Protein AF-A0A3B1ACS7-F1 (afdb_monomer_lite)

Sequence (148 aa):
MPDIDVIAFKFGIGYGELWGHRGITHSLVFAFIWANILWLLILQAIDFKLTPFISRTSFTAITILFLSTASHGLLDAMTNGGLGVAFFSPFDTTRYFLPWQPIQVSPIGISAFFSSYGLRVILTELVWIGIPCAIFLAVLKIKKTLNH

Secondary structure (DSSP, 8-state):
-TTGGGGGGGGT--TTSTTSTTSGGGSHHHHHHHHHHHHHHHHHHTT-TTS-SSSHHHHHHHHHHHHHHHHHHHHHTTBSSSS-B-TTTTT----B--S---BPPPPSSHHHHTSHHHHHHHHHHIIIIIHHHHHHHHHHHHHHHHT-

Organism: NCBI:txid652676

pLDDT: mean 91.37, std 7.57, range [57.69, 98.31]

Foldseek 3Di:
DAPPLLVVVVVVDDLLDCSHHLHPQQALVNLLVVLLVVLVVVCVVVVVVPDDCPDPVVVVSSVVSSCVSNVVLLLQLLEPDDFAHQHHPPVGSHHHHDPHRQAHDDDSDDVVCPDPSVVSNVVSCCVPPVVVVVVVVVVVVVVVVVVD

Structure (mmCIF, N/CA/C/O backbone):
data_AF-A0A3B1ACS7-F1
#
_entry.id   AF-A0A3B1ACS7-F1
#
loop_
_atom_site.group_PDB
_atom_site.id
_atom_site.type_symbol
_atom_site.label_atom_id
_atom_site.label_alt_id
_atom_site.label_comp_id
_atom_site.label_asym_id
_atom_site.label_entity_id
_atom_site.label_seq_id
_atom_site.pdbx_PDB_ins_code
_atom_site.Cartn_x
_atom_site.Cartn_y
_atom_site.Cartn_z
_atom_site.occupancy
_atom_site.B_iso_or_equiv
_atom_site.auth_seq_id
_atom_site.auth_comp_id
_atom_site.auth_asym_id
_atom_site.auth_atom_id
_atom_site.pdbx_PDB_model_num
ATOM 1 N N . MET A 1 1 ? 1.094 8.485 -4.849 1.00 85.88 1 MET A N 1
ATOM 2 C CA . MET A 1 1 ? 1.390 7.568 -3.731 1.00 85.88 1 MET A CA 1
ATOM 3 C C . MET A 1 1 ? 0.151 7.429 -2.852 1.00 85.88 1 MET A C 1
ATOM 5 O O . MET A 1 1 ? -0.494 8.454 -2.649 1.00 85.88 1 MET A O 1
ATOM 9 N N . PRO A 1 2 ? -0.194 6.221 -2.376 1.00 83.69 2 PRO A N 1
ATOM 10 C CA . PRO A 1 2 ? -1.179 6.026 -1.307 1.00 83.69 2 PRO A CA 1
ATOM 11 C C . PRO A 1 2 ? -0.805 6.812 -0.038 1.00 83.69 2 PRO A C 1
ATOM 13 O O . PRO A 1 2 ? 0.326 7.287 0.077 1.00 83.69 2 PRO A O 1
ATOM 16 N N . ASP A 1 3 ? -1.758 7.006 0.870 1.00 89.69 3 ASP A N 1
ATOM 17 C CA . ASP A 1 3 ? -1.647 7.732 2.156 1.00 89.69 3 ASP A CA 1
ATOM 18 C C . ASP A 1 3 ? -1.247 9.218 2.117 1.00 89.69 3 ASP A C 1
ATOM 20 O O . ASP A 1 3 ? -1.377 9.930 3.114 1.00 89.69 3 ASP A O 1
ATOM 24 N N . ILE A 1 4 ? -0.812 9.754 0.970 1.00 86.56 4 ILE A N 1
ATOM 25 C CA . ILE A 1 4 ? -0.570 11.202 0.822 1.00 86.56 4 ILE A CA 1
ATOM 26 C C . ILE A 1 4 ? -1.862 12.021 1.006 1.00 86.56 4 ILE A C 1
ATOM 28 O O . ILE A 1 4 ? -1.821 13.209 1.324 1.00 86.56 4 ILE A O 1
ATOM 32 N N . ASP A 1 5 ? -3.011 11.367 0.843 1.00 84.06 5 ASP A N 1
ATOM 33 C CA . ASP A 1 5 ? -4.353 11.896 1.078 1.00 84.06 5 ASP A CA 1
ATOM 34 C C . ASP A 1 5 ? -4.642 12.226 2.547 1.00 84.06 5 ASP A C 1
ATOM 36 O O . ASP A 1 5 ? -5.545 13.011 2.815 1.00 84.06 5 ASP A O 1
ATOM 40 N N . VAL A 1 6 ? -3.844 11.753 3.509 1.00 85.94 6 VAL A N 1
ATOM 41 C CA . VAL A 1 6 ? -3.951 12.187 4.914 1.00 85.94 6 VAL A CA 1
ATOM 42 C C . VAL A 1 6 ? -3.735 13.703 5.043 1.00 85.94 6 VAL A C 1
ATOM 44 O O . VAL A 1 6 ? -4.259 14.345 5.955 1.00 85.94 6 VAL A O 1
ATOM 47 N N . ILE A 1 7 ? -3.020 14.322 4.098 1.00 86.44 7 ILE A N 1
ATOM 48 C CA . ILE A 1 7 ? -2.866 15.780 4.029 1.00 86.44 7 ILE A CA 1
ATOM 49 C C . ILE A 1 7 ? -4.208 16.469 3.720 1.00 86.44 7 ILE A C 1
ATOM 51 O O . ILE A 1 7 ? -4.428 17.585 4.190 1.00 86.44 7 ILE A O 1
ATOM 55 N N . ALA A 1 8 ? -5.124 15.814 3.000 1.00 86.56 8 ALA A N 1
ATOM 56 C CA . ALA A 1 8 ? -6.431 16.359 2.631 1.00 86.56 8 ALA A CA 1
ATOM 57 C C . ALA A 1 8 ? -7.271 16.749 3.861 1.00 86.56 8 ALA A C 1
ATOM 59 O O . ALA A 1 8 ? -7.998 17.742 3.815 1.00 86.56 8 ALA A O 1
ATOM 60 N N . PHE A 1 9 ? -7.077 16.071 5.001 1.00 86.31 9 PHE A N 1
ATOM 61 C CA . PHE A 1 9 ? -7.714 16.439 6.270 1.00 86.31 9 PHE A CA 1
ATOM 62 C C . PHE A 1 9 ? -7.369 17.862 6.726 1.00 86.31 9 PHE A C 1
ATOM 64 O O . PHE A 1 9 ? -8.213 18.544 7.302 1.00 86.31 9 PHE A O 1
ATOM 71 N N . LYS A 1 10 ? -6.159 18.358 6.429 1.00 88.25 10 LYS A N 1
ATOM 72 C CA . LYS A 1 10 ? -5.759 19.743 6.747 1.00 88.25 10 LYS A CA 1
ATOM 73 C C . LYS A 1 10 ? -6.503 20.782 5.909 1.00 88.25 10 LYS A C 1
ATOM 75 O O . LYS A 1 10 ? -6.552 21.945 6.293 1.00 88.25 10 LYS A O 1
ATOM 80 N N . PHE A 1 11 ? -7.071 20.360 4.785 1.00 88.56 11 PHE A N 1
ATOM 81 C CA . PHE A 1 11 ? -7.864 21.188 3.883 1.00 88.56 11 PHE A CA 1
ATOM 82 C C . PHE A 1 11 ? -9.376 21.002 4.088 1.00 88.56 11 PHE A C 1
ATOM 84 O O . PHE A 1 11 ? -10.162 21.509 3.295 1.00 88.56 11 PHE A O 1
ATOM 91 N N . GLY A 1 12 ? -9.790 20.295 5.147 1.00 89.62 12 GLY A N 1
ATOM 92 C CA . GLY A 1 12 ? -11.199 20.094 5.491 1.00 89.62 12 GLY A CA 1
ATOM 93 C C . GLY A 1 12 ? -11.907 18.981 4.714 1.00 89.62 12 GLY A C 1
ATOM 94 O O . GLY A 1 12 ? -13.112 18.828 4.879 1.00 89.62 12 GLY A O 1
ATOM 95 N N . ILE A 1 13 ? -11.188 18.196 3.906 1.00 90.19 13 ILE A N 1
ATOM 96 C CA . ILE A 1 13 ? -11.750 17.049 3.178 1.00 90.19 13 ILE A CA 1
ATOM 97 C C . ILE A 1 13 ? -11.962 15.897 4.165 1.00 90.19 13 ILE A C 1
ATOM 99 O O . ILE A 1 13 ? -11.016 15.441 4.813 1.00 90.19 13 ILE A O 1
ATOM 103 N N . GLY A 1 14 ? -13.201 15.422 4.288 1.00 89.75 14 GLY A N 1
ATOM 104 C CA . GLY A 1 14 ? -13.570 14.328 5.183 1.00 89.75 14 GLY A CA 1
ATOM 105 C C . GLY A 1 14 ? -13.074 12.952 4.721 1.00 89.75 14 GLY A C 1
ATOM 106 O O . GLY A 1 14 ? -12.821 12.712 3.545 1.00 89.75 14 GLY A O 1
ATOM 107 N N . TYR A 1 15 ? -12.985 11.995 5.653 1.00 87.88 15 TYR A N 1
ATOM 108 C CA . TYR A 1 15 ? -12.464 10.639 5.384 1.00 87.88 15 TYR A CA 1
ATOM 109 C C . TYR A 1 15 ? -13.315 9.906 4.324 1.00 87.88 15 TYR A C 1
ATOM 111 O O . TYR A 1 15 ? -12.794 9.261 3.418 1.00 87.88 15 TYR A O 1
ATOM 119 N N . GLY A 1 16 ? -14.640 10.057 4.373 1.00 90.12 16 GLY A N 1
ATOM 120 C CA . GLY A 1 16 ? -15.550 9.406 3.423 1.00 90.12 16 GLY A CA 1
ATOM 121 C C . GLY A 1 16 ? -15.588 10.022 2.021 1.00 90.12 16 GLY A C 1
ATOM 122 O O . GLY A 1 16 ? -16.258 9.479 1.145 1.00 90.12 16 GLY A O 1
ATOM 123 N N . GLU A 1 17 ? -14.906 11.142 1.786 1.00 91.75 17 GLU A N 1
ATOM 124 C CA . GLU A 1 17 ? -14.967 11.845 0.506 1.00 91.75 17 GLU A CA 1
ATOM 125 C C . GLU A 1 17 ? -14.107 11.174 -0.575 1.00 91.75 17 GLU A C 1
ATOM 127 O O . GLU A 1 17 ? -13.308 10.271 -0.315 1.00 91.75 17 GLU A O 1
ATOM 132 N N . LEU A 1 18 ? -14.259 11.619 -1.826 1.00 91.75 18 LEU A N 1
ATOM 133 C CA . LEU A 1 18 ? -13.500 11.093 -2.967 1.00 91.75 18 LEU A CA 1
ATOM 134 C C . LEU A 1 18 ? -11.980 11.228 -2.768 1.00 91.75 18 LEU A C 1
ATOM 136 O O . LEU A 1 18 ? -11.233 10.286 -3.032 1.00 91.75 18 LEU A O 1
ATOM 140 N N . TRP A 1 19 ? -11.548 12.396 -2.289 1.00 90.62 19 TRP A N 1
ATOM 141 C CA . TRP A 1 19 ? -10.153 12.716 -1.966 1.00 90.62 19 TRP A CA 1
ATOM 142 C C . TRP A 1 19 ? -9.796 12.429 -0.504 1.00 90.62 19 TRP A C 1
ATOM 144 O O 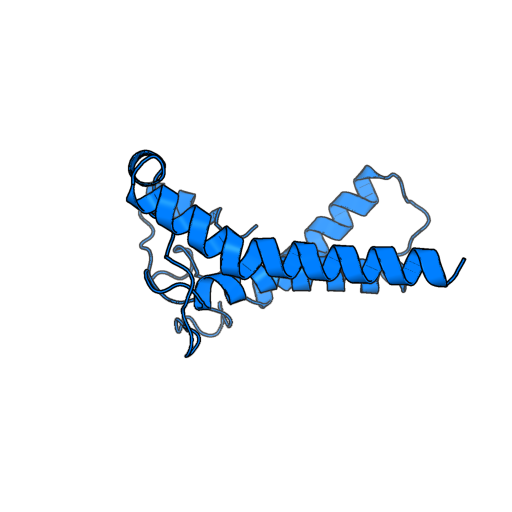. TRP A 1 19 ? -8.676 1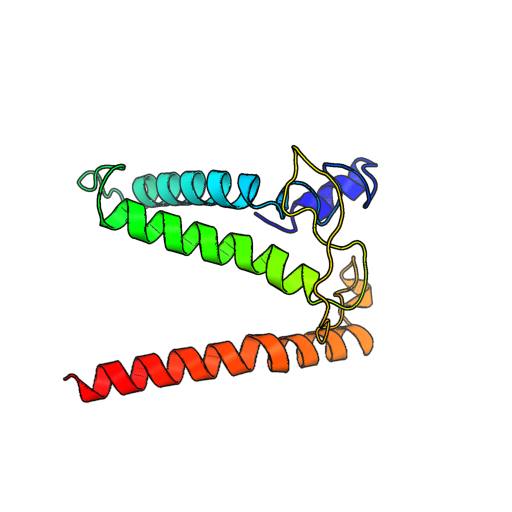2.707 -0.080 1.00 90.62 19 TRP A O 1
ATOM 154 N N . GLY A 1 20 ? -10.753 11.901 0.263 1.00 90.62 20 GLY A N 1
ATOM 155 C CA . GLY A 1 20 ? -10.524 11.444 1.622 1.00 90.62 20 GLY A CA 1
ATOM 156 C C . GLY A 1 20 ? -9.613 10.222 1.657 1.00 90.62 20 GLY A C 1
ATOM 157 O O . GLY A 1 20 ? -9.391 9.554 0.642 1.00 90.62 20 GLY A O 1
ATOM 158 N N . HIS A 1 21 ? -9.103 9.922 2.850 1.00 93.38 21 HIS A N 1
ATOM 159 C CA . HIS A 1 21 ? -8.228 8.774 3.057 1.00 93.38 21 HIS A CA 1
ATOM 160 C C . HIS A 1 21 ? -8.879 7.460 2.575 1.00 93.38 21 HIS A C 1
ATOM 162 O O . HIS A 1 21 ? -10.094 7.278 2.697 1.00 93.38 21 HIS A O 1
ATOM 168 N N . ARG A 1 22 ? -8.094 6.560 1.965 1.00 94.06 22 ARG A N 1
ATOM 169 C CA . ARG A 1 22 ? -8.576 5.311 1.322 1.00 94.06 22 ARG A CA 1
ATOM 170 C C . ARG A 1 22 ? -9.575 5.508 0.173 1.00 94.06 22 ARG A C 1
ATOM 172 O O . ARG A 1 22 ? -10.252 4.565 -0.247 1.00 94.06 22 ARG A O 1
ATOM 179 N N . GLY A 1 23 ? -9.667 6.734 -0.339 1.00 94.81 23 GLY A N 1
ATOM 180 C CA . GLY A 1 23 ? -10.431 7.102 -1.523 1.00 94.81 23 GLY A CA 1
ATOM 181 C C . GLY A 1 23 ? -9.631 6.888 -2.806 1.00 94.81 23 GLY A C 1
ATOM 182 O O . GLY A 1 23 ? -9.080 5.816 -3.058 1.00 94.81 23 GLY A O 1
ATOM 183 N N . ILE A 1 24 ? -9.558 7.925 -3.640 1.00 95.25 24 ILE A N 1
ATOM 184 C CA . ILE A 1 24 ? -8.996 7.839 -4.995 1.00 95.25 24 ILE A CA 1
ATOM 185 C C . ILE A 1 24 ? -7.530 7.388 -5.039 1.00 95.25 24 ILE A C 1
ATOM 187 O O . ILE A 1 24 ? -7.148 6.659 -5.944 1.00 95.25 24 ILE A O 1
ATOM 191 N N . THR A 1 25 ? -6.710 7.758 -4.058 1.00 95.50 25 THR A N 1
ATOM 192 C CA . THR A 1 25 ? -5.276 7.403 -3.975 1.00 95.50 25 THR A CA 1
ATOM 193 C C . THR A 1 25 ? -5.025 5.908 -3.743 1.00 95.50 25 THR A C 1
ATOM 195 O O . THR A 1 25 ? -3.903 5.438 -3.925 1.00 95.50 25 THR A O 1
ATOM 198 N N . HIS A 1 26 ? -6.059 5.164 -3.346 1.00 96.56 26 HIS A N 1
ATOM 199 C CA . HIS A 1 26 ? -6.016 3.725 -3.090 1.00 96.56 26 HIS A CA 1
ATOM 200 C C . HIS A 1 26 ? -6.741 2.918 -4.177 1.00 96.56 26 HIS A C 1
ATOM 202 O O . HIS A 1 26 ? -6.854 1.696 -4.075 1.00 96.56 26 HIS A O 1
ATOM 208 N N . SER A 1 27 ? -7.234 3.582 -5.228 1.00 97.62 27 SER A N 1
ATOM 209 C CA . SER A 1 27 ? -7.945 2.925 -6.318 1.00 97.62 27 SER A CA 1
ATOM 210 C C . SER A 1 27 ? -6.997 2.275 -7.329 1.00 97.62 27 SER A C 1
ATOM 212 O O . SER A 1 27 ? -5.834 2.664 -7.485 1.00 97.62 27 SER A O 1
ATOM 214 N N . LEU A 1 28 ? -7.510 1.300 -8.083 1.00 98.06 28 LEU A N 1
ATOM 215 C CA . LEU A 1 28 ? -6.753 0.640 -9.152 1.00 98.06 28 LEU A CA 1
ATOM 216 C C . LEU A 1 28 ? -6.399 1.615 -10.284 1.00 98.06 28 LEU A C 1
ATOM 218 O O . LEU A 1 28 ? -5.321 1.526 -10.871 1.00 98.06 28 LEU A O 1
ATOM 222 N N . VAL A 1 29 ? -7.283 2.578 -10.561 1.00 97.75 29 VAL A N 1
ATOM 223 C CA . VAL A 1 29 ? -7.049 3.630 -11.562 1.00 97.75 29 VAL A CA 1
ATOM 224 C C . VAL A 1 29 ? -5.850 4.481 -11.156 1.00 97.75 29 VAL A C 1
ATOM 226 O O . VAL A 1 29 ? -4.944 4.703 -11.960 1.00 97.75 29 VAL A O 1
ATOM 229 N N . PHE A 1 30 ? -5.805 4.917 -9.8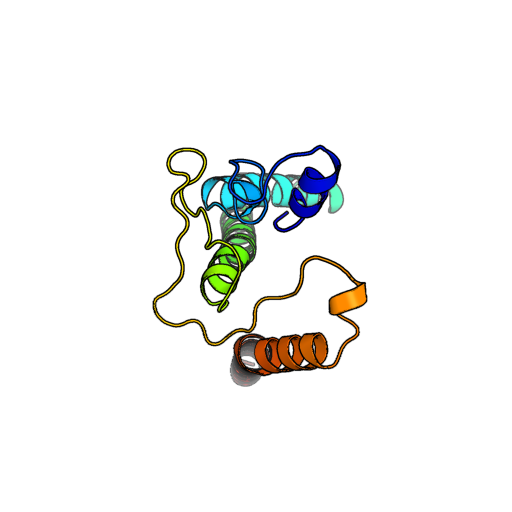95 1.00 97.44 30 PHE A N 1
ATOM 230 C CA . PHE A 1 30 ? -4.676 5.684 -9.387 1.00 97.44 30 PHE A CA 1
ATOM 231 C C . PHE A 1 30 ? -3.389 4.867 -9.381 1.00 97.44 30 PHE A C 1
ATOM 233 O O . PHE A 1 30 ? -2.363 5.374 -9.828 1.00 97.44 30 PHE A O 1
ATOM 240 N N . ALA A 1 31 ? -3.433 3.604 -8.946 1.00 97.88 31 ALA A N 1
ATOM 241 C CA . ALA A 1 31 ? -2.269 2.723 -8.972 1.00 97.88 31 ALA A CA 1
ATOM 242 C C . ALA A 1 31 ? -1.682 2.594 -10.388 1.00 97.88 31 ALA A C 1
ATOM 244 O O . ALA A 1 31 ? -0.464 2.656 -10.558 1.00 97.88 31 ALA A O 1
ATOM 245 N N . PHE A 1 32 ? -2.532 2.477 -11.414 1.00 98.06 32 PHE A N 1
ATOM 246 C CA . PHE A 1 32 ? -2.089 2.401 -12.805 1.00 98.06 32 PHE A CA 1
ATOM 247 C C . PHE A 1 32 ? -1.446 3.709 -13.278 1.00 98.06 32 PHE A C 1
ATOM 249 O O . PHE A 1 32 ? -0.334 3.694 -13.811 1.00 98.06 32 PHE A O 1
ATOM 256 N N . ILE A 1 33 ? -2.098 4.852 -13.048 1.00 97.94 33 ILE A N 1
ATOM 257 C CA . ILE A 1 33 ? -1.555 6.169 -13.418 1.00 97.94 33 ILE A CA 1
ATOM 258 C C . ILE A 1 33 ? -0.222 6.417 -12.699 1.00 97.94 33 ILE A C 1
ATOM 260 O O . ILE A 1 33 ? 0.767 6.803 -13.325 1.00 97.94 33 ILE A O 1
ATOM 264 N N . TRP A 1 34 ? -0.169 6.135 -11.397 1.00 97.69 34 TRP A N 1
ATOM 265 C CA . TRP A 1 34 ? 1.015 6.321 -10.565 1.00 97.69 34 TRP A CA 1
ATOM 266 C C . TRP A 1 34 ? 2.188 5.444 -11.013 1.00 97.69 34 TRP A C 1
ATOM 268 O O . TRP A 1 34 ? 3.311 5.935 -11.099 1.00 97.69 34 TRP A O 1
ATOM 278 N N . ALA A 1 35 ? 1.938 4.183 -11.375 1.00 97.62 35 ALA A N 1
ATOM 279 C CA . ALA A 1 35 ? 2.964 3.281 -11.895 1.00 97.62 35 ALA A CA 1
ATOM 280 C C . ALA A 1 35 ? 3.606 3.802 -13.191 1.00 97.62 35 ALA A C 1
ATOM 282 O O . ALA A 1 35 ? 4.827 3.750 -13.340 1.00 97.62 35 ALA A O 1
ATOM 283 N N . ASN A 1 36 ? 2.801 4.350 -14.106 1.00 96.44 36 ASN A N 1
ATOM 284 C CA . ASN A 1 36 ? 3.302 4.949 -15.343 1.00 96.44 36 ASN A CA 1
ATOM 285 C C . ASN A 1 36 ? 4.139 6.207 -15.065 1.00 96.44 36 ASN A C 1
ATOM 287 O O . ASN A 1 36 ? 5.224 6.349 -15.624 1.00 96.44 36 ASN A O 1
ATOM 291 N N . ILE A 1 37 ? 3.675 7.087 -14.169 1.00 96.19 37 ILE A N 1
ATOM 292 C CA . ILE A 1 37 ? 4.422 8.289 -13.764 1.00 96.19 37 ILE A CA 1
ATOM 293 C C . ILE A 1 37 ? 5.767 7.902 -13.143 1.00 96.19 37 ILE A C 1
ATOM 295 O O . ILE A 1 37 ? 6.800 8.423 -13.555 1.00 96.19 37 ILE A O 1
ATOM 299 N N . LEU A 1 38 ? 5.779 6.963 -12.192 1.00 95.62 38 LEU A N 1
ATOM 300 C CA . LEU A 1 38 ? 7.016 6.501 -11.563 1.00 95.62 38 LEU A CA 1
ATOM 301 C C . LEU A 1 38 ? 7.986 5.906 -12.581 1.00 95.62 38 LEU A C 1
ATOM 303 O O . LEU A 1 38 ? 9.174 6.214 -12.538 1.00 95.62 38 LEU A O 1
ATOM 307 N N . TRP A 1 39 ? 7.496 5.093 -13.518 1.00 94.81 39 TRP A N 1
ATOM 308 C CA . TRP A 1 39 ? 8.350 4.528 -14.555 1.00 94.81 39 TRP A CA 1
ATOM 309 C C . TRP A 1 39 ? 8.960 5.604 -15.464 1.00 94.81 39 TRP A C 1
ATOM 311 O O . TRP A 1 39 ? 10.151 5.540 -15.767 1.00 94.81 39 TRP A O 1
ATOM 321 N N . LEU A 1 40 ? 8.189 6.630 -15.842 1.00 92.38 40 LEU A N 1
ATOM 322 C CA . LEU A 1 40 ? 8.704 7.775 -16.601 1.00 92.38 40 LEU A CA 1
ATOM 323 C C . LEU A 1 40 ? 9.793 8.532 -15.830 1.00 92.38 40 LEU A C 1
ATOM 325 O O . LEU A 1 40 ? 10.831 8.854 -16.406 1.00 92.38 40 LEU A O 1
ATOM 329 N N . LEU A 1 41 ? 9.583 8.779 -14.535 1.00 92.62 41 LEU A N 1
ATOM 330 C CA . LEU A 1 41 ? 10.570 9.443 -13.678 1.00 92.62 41 LEU A CA 1
ATOM 331 C C . LEU A 1 41 ? 11.850 8.614 -13.538 1.00 92.62 41 LEU A C 1
ATOM 333 O O . LEU A 1 41 ? 12.945 9.168 -13.594 1.00 92.62 41 LEU A O 1
ATOM 337 N N . ILE A 1 42 ? 11.724 7.290 -13.410 1.00 92.00 42 ILE A N 1
ATOM 338 C CA . ILE A 1 42 ? 12.874 6.381 -13.388 1.00 92.00 42 ILE A CA 1
ATOM 339 C C . ILE A 1 42 ? 13.639 6.503 -14.703 1.00 92.00 42 ILE A C 1
ATOM 341 O O . ILE A 1 42 ? 14.818 6.831 -14.665 1.00 92.00 42 ILE A O 1
ATOM 345 N N . LEU A 1 43 ? 12.984 6.324 -15.855 1.00 89.25 43 LEU A N 1
ATOM 346 C CA . LEU A 1 43 ? 13.633 6.422 -17.169 1.00 89.25 43 LEU A CA 1
ATOM 347 C C . LEU A 1 43 ? 14.414 7.731 -17.355 1.00 89.25 43 LEU A C 1
ATOM 349 O O . LEU A 1 43 ? 15.517 7.702 -17.900 1.00 89.25 43 LEU A O 1
ATOM 353 N N . GLN A 1 44 ? 13.868 8.853 -16.875 1.00 86.12 44 GLN A N 1
ATOM 354 C CA . GLN A 1 44 ? 14.549 10.150 -16.889 1.00 86.12 44 GLN A CA 1
ATOM 355 C C . GLN A 1 44 ? 15.769 10.185 -15.956 1.00 86.12 44 GLN A C 1
ATOM 357 O O . GLN A 1 44 ? 16.810 10.713 -16.337 1.00 86.12 44 GLN A O 1
ATOM 362 N N . ALA A 1 45 ? 15.664 9.620 -14.752 1.00 86.19 45 ALA A N 1
ATOM 363 C CA . ALA A 1 45 ? 16.719 9.665 -13.741 1.00 86.19 45 ALA A CA 1
ATOM 364 C C . ALA A 1 45 ? 17.935 8.784 -14.072 1.00 86.19 45 ALA A C 1
ATOM 366 O O . ALA A 1 45 ? 19.061 9.162 -13.760 1.00 86.19 45 ALA A O 1
ATOM 367 N N . ILE A 1 46 ? 17.730 7.618 -14.694 1.00 83.88 46 ILE A N 1
ATOM 368 C CA . ILE A 1 46 ? 18.817 6.672 -15.019 1.00 83.88 46 ILE A CA 1
ATOM 369 C C . ILE A 1 46 ? 19.469 6.922 -16.391 1.00 83.88 46 ILE A C 1
ATOM 371 O O . ILE A 1 46 ? 20.212 6.068 -16.868 1.00 83.88 46 ILE A O 1
ATOM 375 N N . ASP A 1 47 ? 19.178 8.066 -17.029 1.00 69.94 47 ASP A N 1
ATOM 376 C CA . ASP A 1 47 ? 19.583 8.448 -18.397 1.00 69.94 47 ASP A CA 1
ATOM 377 C C . ASP A 1 47 ? 19.496 7.279 -19.397 1.00 69.94 47 ASP A C 1
ATOM 379 O O . ASP A 1 47 ? 20.306 7.115 -20.313 1.00 69.94 47 ASP A O 1
ATOM 383 N N . PHE A 1 48 ? 18.491 6.419 -19.201 1.00 66.75 48 PHE A N 1
ATOM 384 C CA . PHE A 1 48 ? 18.329 5.160 -19.918 1.00 66.75 48 PHE A CA 1
ATOM 385 C C . PHE A 1 48 ? 17.630 5.435 -21.250 1.00 66.75 48 PHE A C 1
ATOM 387 O O . PHE A 1 48 ? 16.569 4.894 -21.560 1.00 66.75 48 PHE A O 1
ATOM 394 N N . LYS A 1 49 ? 18.248 6.308 -22.052 1.00 61.72 49 LYS A N 1
ATOM 395 C CA . LYS A 1 49 ? 17.767 6.820 -23.344 1.00 61.72 49 LYS A CA 1
ATOM 396 C C . LYS A 1 49 ? 17.500 5.722 -24.383 1.00 61.72 49 LYS A C 1
ATOM 398 O O . LYS A 1 49 ? 16.895 5.993 -25.413 1.00 61.72 49 LYS A O 1
ATOM 403 N N . LEU A 1 50 ? 17.938 4.490 -24.117 1.00 63.50 50 LEU A N 1
ATOM 404 C CA . LEU A 1 50 ? 17.844 3.345 -25.022 1.00 63.50 50 LEU A CA 1
ATOM 405 C C . LEU A 1 50 ? 16.647 2.419 -24.767 1.00 63.50 50 LEU A C 1
ATOM 407 O O . LEU A 1 50 ? 16.412 1.547 -25.598 1.00 63.50 50 LEU A O 1
ATOM 411 N N . THR A 1 51 ? 15.892 2.569 -23.670 1.00 68.62 51 THR A N 1
ATOM 412 C CA . THR A 1 51 ? 14.676 1.758 -23.464 1.00 68.62 51 THR A CA 1
ATOM 413 C C . THR A 1 51 ? 13.456 2.517 -23.971 1.00 68.62 51 THR A C 1
ATOM 415 O O . THR A 1 51 ? 13.068 3.512 -23.357 1.00 68.62 51 THR A O 1
ATOM 418 N N . PRO A 1 52 ? 12.794 2.050 -25.043 1.00 75.44 52 PRO A N 1
ATOM 419 C CA . PRO A 1 52 ? 11.506 2.595 -25.438 1.00 75.44 52 PRO A CA 1
ATOM 420 C C . PRO A 1 52 ? 10.486 2.378 -24.320 1.00 75.44 52 PRO A C 1
ATOM 422 O O . PRO A 1 52 ? 10.443 1.303 -23.716 1.00 75.44 52 PRO A O 1
ATOM 425 N N . PHE A 1 53 ? 9.611 3.361 -24.104 1.00 76.06 53 PHE A N 1
ATOM 426 C CA . PHE A 1 53 ? 8.501 3.239 -23.152 1.00 76.06 53 PHE A CA 1
ATOM 427 C C . PHE A 1 53 ? 7.602 2.028 -23.456 1.00 76.06 53 PHE A C 1
ATOM 429 O O . PHE A 1 53 ? 7.042 1.411 -22.555 1.00 76.06 53 PHE A O 1
ATOM 436 N N . ILE A 1 54 ? 7.506 1.645 -24.731 1.00 84.00 54 ILE A N 1
ATOM 437 C CA . ILE A 1 54 ? 6.840 0.422 -25.176 1.00 84.00 54 ILE A CA 1
ATOM 438 C C . ILE A 1 54 ? 7.915 -0.647 -25.389 1.00 84.00 54 ILE A C 1
ATOM 440 O O . ILE A 1 54 ? 8.417 -0.857 -26.491 1.00 84.00 54 ILE A O 1
ATOM 444 N N . SER A 1 55 ? 8.304 -1.306 -24.303 1.00 88.94 55 SER A N 1
ATOM 445 C CA . SER A 1 55 ? 9.249 -2.423 -24.314 1.00 88.94 55 SER A CA 1
ATOM 446 C C . SER A 1 55 ? 8.821 -3.501 -23.320 1.00 88.94 55 SER A C 1
ATOM 448 O O . SER A 1 55 ? 8.040 -3.242 -22.402 1.00 88.94 55 SER A O 1
ATOM 450 N N . ARG A 1 56 ? 9.364 -4.719 -23.458 1.00 90.44 56 ARG A N 1
ATOM 451 C CA . ARG A 1 56 ? 9.149 -5.789 -22.463 1.00 90.44 56 ARG A CA 1
ATOM 452 C C . ARG A 1 56 ? 9.597 -5.361 -21.063 1.00 90.44 56 ARG A C 1
ATOM 454 O O . ARG A 1 56 ? 8.923 -5.672 -20.083 1.00 90.44 56 ARG A O 1
ATOM 461 N N . THR A 1 57 ? 10.701 -4.623 -20.980 1.00 90.38 57 THR A N 1
ATOM 462 C CA . THR A 1 57 ? 11.224 -4.067 -19.728 1.00 90.38 57 THR A CA 1
ATOM 463 C C . THR A 1 57 ? 10.239 -3.083 -19.111 1.00 90.38 57 THR A C 1
ATOM 465 O O . THR A 1 57 ? 9.893 -3.230 -17.943 1.00 90.38 57 THR A O 1
ATOM 468 N N . SER A 1 58 ? 9.727 -2.129 -19.893 1.00 91.69 58 SER A N 1
ATOM 469 C CA . SER A 1 58 ? 8.745 -1.152 -19.416 1.00 91.69 58 SER A CA 1
ATOM 470 C C . SER A 1 58 ? 7.442 -1.805 -18.979 1.00 91.69 58 SER A C 1
ATOM 472 O O . SER A 1 58 ? 6.943 -1.492 -17.905 1.00 91.69 58 SER A O 1
ATOM 474 N N . PHE A 1 59 ? 6.933 -2.772 -19.747 1.00 94.56 59 PHE A N 1
ATOM 475 C CA . PHE A 1 59 ? 5.748 -3.534 -19.358 1.00 94.56 59 PHE A CA 1
ATOM 476 C C . PHE A 1 59 ? 5.949 -4.248 -18.014 1.00 94.56 59 PHE A C 1
ATOM 478 O O . PHE A 1 59 ? 5.095 -4.173 -17.131 1.00 94.56 59 PHE A O 1
ATOM 485 N N . THR A 1 60 ? 7.106 -4.889 -17.831 1.00 95.19 60 THR A N 1
ATOM 486 C CA . THR A 1 60 ? 7.456 -5.587 -16.586 1.00 95.19 60 THR A CA 1
ATOM 487 C C . THR A 1 60 ? 7.562 -4.611 -15.413 1.00 95.19 60 THR A C 1
ATOM 489 O O . THR A 1 60 ? 6.980 -4.853 -14.357 1.00 95.19 60 THR A O 1
ATOM 492 N N . ALA A 1 61 ? 8.250 -3.482 -15.603 1.00 94.88 61 ALA A N 1
ATOM 493 C CA . ALA A 1 61 ? 8.430 -2.460 -14.577 1.00 94.88 61 ALA A CA 1
ATOM 494 C C . ALA A 1 61 ? 7.099 -1.818 -14.160 1.00 94.88 61 ALA A C 1
ATOM 496 O O . ALA A 1 61 ? 6.795 -1.767 -12.970 1.00 94.88 61 ALA A O 1
ATOM 497 N N . ILE A 1 62 ? 6.272 -1.398 -15.124 1.00 96.75 62 ILE A N 1
ATOM 498 C CA . ILE A 1 62 ? 4.942 -0.829 -14.864 1.00 96.75 62 ILE A CA 1
ATOM 499 C C . ILE A 1 62 ? 4.063 -1.849 -14.140 1.00 96.75 62 ILE A C 1
ATOM 501 O O . ILE A 1 62 ? 3.394 -1.485 -13.179 1.00 96.75 62 ILE A O 1
ATOM 505 N N . THR A 1 63 ? 4.096 -3.123 -14.542 1.00 97.75 63 THR A N 1
ATOM 506 C CA . THR A 1 63 ? 3.325 -4.183 -13.873 1.00 97.75 63 THR A CA 1
ATOM 507 C C . THR A 1 63 ? 3.750 -4.341 -12.414 1.00 97.75 63 THR A C 1
ATOM 509 O O . THR A 1 63 ? 2.895 -4.373 -11.534 1.00 97.75 63 THR A O 1
ATOM 512 N N . ILE A 1 64 ? 5.056 -4.383 -12.130 1.00 96.88 64 ILE A N 1
ATOM 513 C CA . ILE A 1 64 ? 5.567 -4.465 -10.753 1.00 96.88 64 ILE A CA 1
ATOM 514 C C . ILE A 1 64 ? 5.148 -3.236 -9.938 1.00 96.88 64 ILE A C 1
ATOM 516 O O . ILE A 1 64 ? 4.644 -3.386 -8.827 1.00 96.88 64 ILE A O 1
ATOM 520 N N . LEU A 1 65 ? 5.314 -2.027 -10.482 1.00 97.75 65 LEU A N 1
ATOM 521 C CA . LEU A 1 65 ? 4.957 -0.777 -9.802 1.00 97.75 65 LEU A CA 1
ATOM 522 C C . LEU A 1 65 ? 3.449 -0.672 -9.542 1.00 97.75 65 LEU A C 1
ATOM 524 O O . LEU A 1 65 ? 3.033 -0.241 -8.464 1.00 97.75 65 LEU A O 1
ATOM 528 N N . PHE A 1 66 ? 2.633 -1.102 -10.505 1.00 98.31 66 PHE A N 1
ATOM 529 C CA . PHE A 1 66 ? 1.183 -1.177 -10.374 1.00 98.31 66 PHE A CA 1
ATOM 530 C C . PHE A 1 66 ? 0.792 -2.142 -9.260 1.00 98.31 66 PHE A C 1
ATOM 532 O O . PHE A 1 66 ? 0.090 -1.736 -8.340 1.00 98.31 66 PHE A O 1
ATOM 539 N N . LEU A 1 67 ? 1.284 -3.386 -9.303 1.00 97.69 67 LEU A N 1
ATOM 540 C CA . LEU A 1 67 ? 0.969 -4.401 -8.297 1.00 97.69 67 LEU A CA 1
ATOM 541 C C . LEU A 1 67 ? 1.437 -3.977 -6.905 1.00 97.69 67 LEU A C 1
ATOM 543 O O . LEU A 1 67 ? 0.695 -4.150 -5.947 1.00 97.69 67 LEU A O 1
ATOM 547 N N . SER A 1 68 ? 2.616 -3.361 -6.803 1.00 95.94 68 SER A N 1
ATOM 548 C CA . SER A 1 68 ? 3.136 -2.831 -5.541 1.00 95.94 68 SER A CA 1
ATOM 549 C C . SER A 1 68 ? 2.296 -1.679 -4.989 1.00 95.94 68 SER A C 1
ATOM 551 O O . SER A 1 68 ? 2.186 -1.532 -3.776 1.00 95.94 68 SER A O 1
ATOM 553 N N . THR A 1 69 ? 1.726 -0.833 -5.849 1.00 97.12 69 THR A N 1
ATOM 554 C CA . THR A 1 69 ? 0.863 0.270 -5.398 1.00 97.12 69 THR A CA 1
ATOM 555 C C . THR A 1 69 ? -0.532 -0.248 -5.045 1.00 97.12 69 THR A C 1
ATOM 557 O O . THR A 1 69 ? -1.079 0.102 -4.005 1.00 97.12 69 THR A O 1
ATOM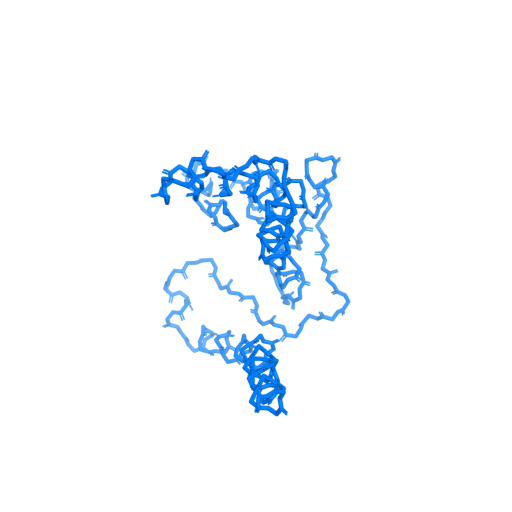 560 N N . ALA A 1 70 ? -1.099 -1.123 -5.879 1.00 97.69 70 ALA A N 1
ATOM 561 C CA . ALA A 1 70 ? -2.409 -1.729 -5.666 1.00 97.69 70 ALA A CA 1
ATOM 562 C C . ALA A 1 70 ? -2.439 -2.645 -4.431 1.00 97.69 70 ALA A C 1
ATOM 564 O O . ALA A 1 70 ? -3.460 -2.711 -3.746 1.00 97.69 70 ALA A O 1
ATOM 565 N N . SER A 1 71 ? -1.322 -3.309 -4.100 1.00 96.38 71 SER A N 1
ATOM 566 C CA . SER A 1 71 ? -1.223 -4.123 -2.886 1.00 96.38 71 SER A CA 1
ATOM 567 C C . SER A 1 71 ? -1.421 -3.304 -1.617 1.00 96.38 71 SER A C 1
ATOM 569 O O . SER A 1 71 ? -1.899 -3.856 -0.636 1.00 96.38 71 SER A O 1
ATOM 571 N N . HIS A 1 72 ? -1.110 -2.003 -1.627 1.00 95.44 72 HIS A N 1
ATOM 572 C CA . HIS A 1 72 ? -1.364 -1.129 -0.480 1.00 95.44 72 HIS A CA 1
ATOM 573 C C . HIS A 1 72 ? -2.859 -1.052 -0.161 1.00 95.44 72 HIS A C 1
ATOM 575 O O . HIS A 1 72 ? -3.268 -1.401 0.939 1.00 95.44 72 HIS A O 1
ATOM 581 N N . GLY A 1 73 ? -3.692 -0.718 -1.155 1.00 95.88 73 GLY A N 1
ATOM 582 C CA . GLY A 1 73 ? -5.150 -0.721 -0.994 1.00 95.88 73 GLY A CA 1
ATOM 583 C C . GLY A 1 73 ? -5.704 -2.105 -0.632 1.00 95.88 73 GLY A C 1
ATOM 584 O O . GLY A 1 73 ? -6.632 -2.220 0.164 1.00 95.88 73 GLY A O 1
ATOM 585 N N . LEU A 1 74 ? -5.114 -3.178 -1.166 1.00 96.94 74 LEU A N 1
ATOM 586 C CA . LEU A 1 74 ? -5.515 -4.540 -0.806 1.00 96.94 74 LEU A CA 1
ATOM 587 C C . LEU A 1 74 ? -5.236 -4.855 0.673 1.00 96.94 74 LEU A C 1
ATOM 589 O O . LEU A 1 74 ? -6.105 -5.397 1.353 1.00 96.94 74 LEU A O 1
ATOM 593 N N . LEU A 1 75 ? -4.047 -4.503 1.168 1.00 96.38 75 LEU A N 1
ATOM 594 C CA . LEU A 1 75 ? -3.659 -4.689 2.568 1.00 96.38 75 LEU A CA 1
ATOM 595 C C . LEU A 1 75 ? -4.487 -3.804 3.503 1.00 96.38 75 LEU A C 1
ATOM 597 O O . LEU A 1 75 ? -4.896 -4.256 4.568 1.00 96.38 75 LEU A O 1
ATOM 601 N N . ASP A 1 76 ? -4.826 -2.590 3.078 1.00 95.94 76 ASP A N 1
ATOM 602 C CA . ASP A 1 76 ? -5.717 -1.712 3.832 1.00 95.94 76 ASP A CA 1
ATOM 603 C C . ASP A 1 76 ? -7.133 -2.285 3.966 1.00 95.94 76 ASP A C 1
ATOM 605 O O . ASP A 1 76 ? -7.742 -2.201 5.034 1.00 95.94 76 ASP A O 1
ATOM 609 N N . ALA A 1 77 ? -7.646 -2.953 2.931 1.00 97.25 77 ALA A N 1
ATOM 610 C CA . ALA A 1 77 ? -8.915 -3.674 3.005 1.00 97.25 77 ALA A CA 1
ATOM 611 C C . ALA A 1 77 ? -8.855 -4.924 3.909 1.00 97.25 77 ALA A C 1
ATOM 613 O O . ALA A 1 77 ? -9.903 -5.443 4.292 1.00 97.25 77 ALA A O 1
ATOM 614 N N . MET A 1 78 ? -7.656 -5.398 4.271 1.00 97.62 78 MET A N 1
ATOM 615 C CA . MET A 1 78 ? -7.420 -6.439 5.282 1.00 97.62 78 MET A CA 1
ATOM 616 C C . MET A 1 78 ? -7.238 -5.869 6.698 1.00 97.62 78 MET A C 1
ATOM 618 O O . MET A 1 78 ? -6.970 -6.628 7.636 1.00 97.62 78 MET A O 1
ATOM 622 N N . THR A 1 79 ? -7.367 -4.553 6.879 1.00 96.94 79 THR A N 1
ATOM 623 C CA . THR A 1 79 ? -7.375 -3.952 8.215 1.00 96.94 79 THR A CA 1
ATOM 624 C C . THR A 1 79 ? -8.761 -4.013 8.841 1.00 96.94 79 THR A C 1
ATOM 626 O O . THR A 1 79 ? -9.772 -3.992 8.146 1.00 96.94 79 THR A O 1
ATOM 629 N N . ASN A 1 80 ? -8.812 -4.069 10.166 1.00 95.25 80 ASN A N 1
ATOM 630 C CA . ASN A 1 80 ? -10.044 -4.222 10.943 1.00 95.25 80 ASN A CA 1
ATOM 631 C C . ASN A 1 80 ? -10.668 -2.897 11.423 1.00 95.25 80 ASN A C 1
ATOM 633 O O . ASN A 1 80 ? -11.386 -2.873 12.425 1.00 95.25 80 ASN A O 1
ATOM 637 N N . GLY A 1 81 ? -10.392 -1.783 10.742 1.00 92.25 81 GLY A N 1
ATOM 638 C CA . GLY A 1 81 ? -10.981 -0.496 11.096 1.00 92.25 81 GLY A CA 1
ATOM 639 C C . GLY A 1 81 ? -10.788 0.596 10.047 1.00 92.25 81 GLY A C 1
ATOM 640 O O . GLY A 1 81 ? -10.183 0.386 8.995 1.00 92.25 81 GLY A O 1
ATOM 641 N N . GLY A 1 82 ? -11.325 1.781 10.350 1.00 91.44 82 GLY A N 1
ATOM 642 C CA . GLY A 1 82 ? -11.415 2.901 9.411 1.00 91.44 82 GLY A CA 1
ATOM 643 C C . GLY A 1 82 ? -12.599 2.769 8.451 1.00 91.44 82 GLY A C 1
ATOM 644 O O . GLY A 1 82 ? -13.574 2.075 8.734 1.00 91.44 82 GLY A O 1
ATOM 645 N N . LEU A 1 83 ? -12.509 3.451 7.311 1.00 87.62 83 LEU A N 1
ATOM 646 C CA . LEU A 1 83 ? -13.375 3.199 6.163 1.00 87.62 83 LEU A CA 1
ATOM 647 C C . LEU A 1 83 ? -12.619 2.233 5.243 1.00 87.62 83 LEU A C 1
ATOM 649 O O . LEU A 1 83 ? -11.395 2.330 5.138 1.00 87.62 83 LEU A O 1
ATOM 653 N N . GLY A 1 84 ? -13.311 1.267 4.637 1.00 94.69 84 GLY A N 1
ATOM 654 C CA . GLY A 1 84 ? -12.693 0.344 3.678 1.00 94.69 84 GLY A CA 1
ATOM 655 C C . GLY A 1 84 ? -12.096 1.087 2.475 1.00 94.69 84 GLY A C 1
ATOM 656 O O . GLY A 1 84 ? -12.077 2.316 2.423 1.00 94.69 84 GLY A O 1
ATOM 657 N N . VAL A 1 85 ? -11.643 0.355 1.465 1.00 97.50 85 VAL A N 1
ATOM 658 C CA . VAL A 1 85 ? -10.928 0.943 0.323 1.00 97.50 85 VAL A CA 1
ATOM 659 C C . VAL A 1 85 ? -11.838 1.140 -0.882 1.00 97.50 85 VAL A C 1
ATOM 661 O O . VAL A 1 85 ? -12.624 0.261 -1.234 1.00 97.50 85 VAL A O 1
ATOM 664 N N . ALA A 1 86 ? -11.715 2.293 -1.538 1.00 97.38 86 ALA A N 1
ATOM 665 C CA . ALA A 1 86 ? -12.458 2.638 -2.746 1.00 97.38 86 ALA A CA 1
ATOM 666 C C . ALA A 1 86 ? -11.761 2.141 -4.026 1.00 97.38 86 ALA A C 1
ATOM 668 O O . ALA A 1 86 ? -11.311 2.930 -4.861 1.00 97.38 86 ALA A O 1
ATOM 669 N N . PHE A 1 87 ? -11.657 0.819 -4.199 1.00 97.56 87 PHE A N 1
ATOM 670 C CA . PHE A 1 87 ? -10.877 0.204 -5.287 1.00 97.56 87 PHE A CA 1
ATOM 671 C C . PHE A 1 87 ? -11.230 0.710 -6.691 1.00 97.56 87 PHE A C 1
ATOM 673 O O . PHE A 1 87 ? -10.351 0.818 -7.550 1.00 97.56 87 PHE A O 1
ATOM 680 N N . PHE A 1 88 ? -12.502 1.038 -6.915 1.00 97.56 88 PHE A N 1
ATOM 681 C CA . PHE A 1 88 ? -13.050 1.407 -8.220 1.00 97.56 88 PHE A CA 1
ATOM 682 C C . PHE A 1 88 ? -13.251 2.920 -8.397 1.00 97.56 88 PHE A C 1
ATOM 684 O O . PHE A 1 88 ? -13.829 3.365 -9.392 1.00 97.56 88 PHE A O 1
ATOM 691 N N . SER A 1 89 ? -12.745 3.738 -7.469 1.00 96.81 89 SER A N 1
ATOM 692 C CA . SER A 1 89 ? -12.781 5.193 -7.616 1.00 96.81 89 SER A CA 1
ATOM 693 C C . SER A 1 89 ? -11.945 5.659 -8.819 1.00 96.81 89 SER A C 1
ATOM 695 O O . SER A 1 89 ? -10.881 5.092 -9.089 1.00 96.81 89 SER A O 1
ATOM 697 N N . PRO A 1 90 ? -12.387 6.697 -9.552 1.00 95.81 90 PRO A N 1
ATOM 698 C CA . PRO A 1 90 ? -13.474 7.625 -9.212 1.00 95.81 90 PRO A CA 1
ATOM 699 C C . PRO A 1 90 ? -14.872 7.200 -9.696 1.00 95.81 90 PRO A C 1
ATOM 701 O O . PRO A 1 90 ? -15.821 7.953 -9.506 1.00 95.81 90 PRO A O 1
ATOM 704 N N . PHE A 1 91 ? -15.012 6.037 -10.335 1.00 96.69 91 PHE A N 1
ATOM 705 C CA . PHE A 1 91 ? -16.285 5.599 -10.920 1.00 96.69 91 PHE A CA 1
ATOM 706 C C . PHE A 1 91 ? -17.265 5.084 -9.866 1.00 96.69 91 PHE A C 1
ATOM 708 O O . PHE A 1 91 ? -18.464 5.328 -9.967 1.00 96.69 91 PHE A O 1
ATOM 715 N N . ASP A 1 92 ? -16.737 4.405 -8.850 1.00 95.56 92 ASP A N 1
ATOM 716 C CA . ASP A 1 92 ? -17.483 3.953 -7.683 1.00 95.56 92 ASP A CA 1
ATOM 717 C C . ASP A 1 92 ? -16.681 4.265 -6.413 1.00 95.56 92 ASP A C 1
ATOM 719 O O . ASP A 1 92 ? -15.489 3.960 -6.288 1.00 95.56 92 ASP A O 1
ATOM 723 N N . THR A 1 93 ? -17.332 4.948 -5.477 1.00 95.56 93 THR A N 1
ATOM 724 C CA . THR A 1 93 ? -16.750 5.378 -4.204 1.00 95.56 93 THR A CA 1
ATOM 725 C C . THR A 1 93 ? -17.063 4.421 -3.056 1.00 95.56 93 THR A C 1
ATOM 727 O O . THR A 1 93 ? -16.614 4.672 -1.932 1.00 95.56 93 THR A O 1
ATOM 730 N N . THR A 1 94 ? -17.770 3.318 -3.321 1.00 96.69 94 THR A N 1
ATOM 731 C CA . THR A 1 94 ? -18.053 2.254 -2.353 1.00 96.69 94 THR A CA 1
ATOM 732 C C . THR A 1 94 ? -16.766 1.789 -1.678 1.00 96.69 94 THR A C 1
ATOM 734 O O . THR A 1 94 ? -15.732 1.596 -2.320 1.00 96.69 94 THR A O 1
ATOM 737 N N . ARG A 1 95 ? -16.824 1.643 -0.352 1.00 96.25 95 ARG A N 1
ATOM 738 C CA . ARG A 1 95 ? -15.685 1.255 0.481 1.00 96.25 95 ARG A CA 1
ATOM 739 C C . ARG A 1 95 ? -15.753 -0.231 0.793 1.00 96.25 95 ARG A C 1
ATOM 741 O O . ARG A 1 95 ? -16.693 -0.687 1.440 1.00 96.25 95 ARG A O 1
ATOM 748 N N . TYR A 1 96 ? -14.739 -0.968 0.359 1.00 97.31 96 TYR A N 1
ATOM 749 C CA . TYR A 1 96 ? -14.679 -2.414 0.513 1.00 97.31 96 TYR A CA 1
ATOM 750 C C . TYR A 1 96 ? -13.659 -2.805 1.573 1.00 97.31 96 TYR A C 1
ATOM 752 O O . TYR A 1 96 ? -12.510 -2.365 1.545 1.00 97.31 96 TYR A O 1
ATOM 760 N N . PHE A 1 97 ? -14.078 -3.683 2.475 1.00 98.00 97 PHE A N 1
ATOM 761 C CA . PHE A 1 97 ? -13.164 -4.513 3.246 1.00 98.00 97 PHE A CA 1
ATOM 762 C C . PHE A 1 97 ? -13.14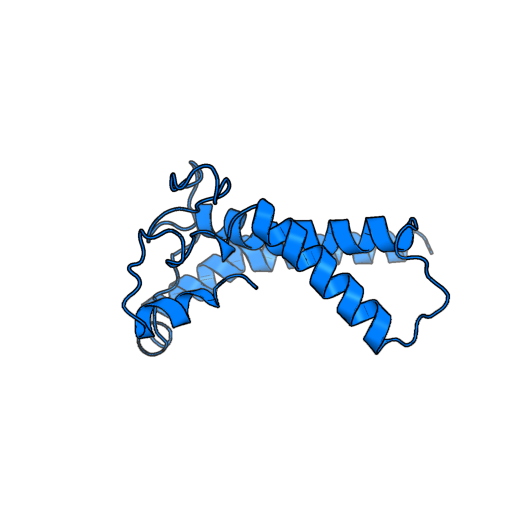3 -5.917 2.653 1.00 98.00 97 PHE A C 1
ATOM 764 O O . PHE A 1 97 ? -14.122 -6.361 2.046 1.00 98.00 97 PHE A O 1
ATOM 771 N N . LEU A 1 98 ? -12.049 -6.639 2.863 1.00 96.88 98 LEU A N 1
ATOM 772 C CA . LEU A 1 98 ? -12.045 -8.072 2.621 1.00 96.88 98 LEU A CA 1
ATOM 773 C C . LEU A 1 98 ? -12.815 -8.796 3.739 1.00 96.88 98 LEU A C 1
ATOM 775 O O . LEU A 1 98 ? -12.917 -8.286 4.857 1.00 96.88 98 LEU A O 1
ATOM 779 N N . PRO A 1 99 ? -13.338 -10.008 3.483 1.00 96.56 99 PRO A N 1
ATOM 780 C CA . PRO A 1 99 ? -14.013 -10.803 4.512 1.00 96.56 99 PRO A CA 1
ATOM 781 C C . PRO A 1 99 ? -13.104 -11.179 5.689 1.00 96.56 99 PRO A C 1
ATOM 783 O O . PRO A 1 99 ? -13.584 -11.482 6.778 1.00 96.56 99 PRO A O 1
ATOM 786 N N . TRP A 1 100 ? -11.789 -11.176 5.466 1.00 96.50 100 TRP A N 1
ATOM 787 C CA . TRP A 1 100 ? -10.784 -11.500 6.463 1.00 96.50 100 TRP A CA 1
ATOM 788 C C . TRP A 1 100 ? -9.879 -10.293 6.707 1.00 96.50 100 TRP A C 1
ATOM 790 O O . TRP A 1 100 ? -9.194 -9.830 5.795 1.00 96.50 100 TRP A O 1
ATOM 800 N N . GLN A 1 101 ? -9.907 -9.788 7.942 1.00 96.94 101 GLN A N 1
ATOM 801 C CA . GLN A 1 101 ? -9.271 -8.530 8.340 1.00 96.94 101 GLN A CA 1
ATOM 802 C C . GLN A 1 101 ? -8.356 -8.725 9.560 1.00 96.94 101 GLN A C 1
ATOM 804 O O . GLN A 1 101 ? -8.692 -8.310 10.671 1.00 96.94 101 GLN A O 1
ATOM 809 N N . PRO A 1 102 ? -7.233 -9.444 9.422 1.00 96.00 102 PRO A N 1
ATOM 810 C CA . PRO A 1 102 ? -6.405 -9.800 10.568 1.00 96.00 102 PRO A CA 1
ATOM 811 C C . PRO A 1 102 ? -5.438 -8.677 10.989 1.00 96.00 102 PRO A C 1
ATOM 813 O O . PRO A 1 102 ? -4.822 -8.771 12.054 1.00 96.00 102 PRO A O 1
ATOM 816 N N . ILE A 1 103 ? -5.274 -7.643 10.157 1.00 95.75 103 ILE A N 1
ATOM 817 C CA . ILE A 1 103 ? -4.323 -6.549 10.373 1.00 95.75 103 ILE A CA 1
ATOM 818 C C . ILE A 1 103 ? -5.003 -5.471 11.218 1.00 95.75 103 ILE A C 1
ATOM 820 O O . ILE A 1 103 ? -6.144 -5.085 10.961 1.00 95.75 103 ILE A O 1
ATOM 824 N N . GLN A 1 104 ? -4.315 -4.973 12.242 1.00 95.62 104 GLN A N 1
ATOM 825 C CA . GLN A 1 104 ? -4.842 -3.861 13.028 1.00 95.62 104 GLN A CA 1
ATOM 826 C C . GLN A 1 104 ? -4.724 -2.564 12.234 1.00 95.62 104 GLN A C 1
ATOM 828 O O . GLN A 1 104 ? -3.674 -2.282 11.661 1.00 95.62 104 GLN A O 1
ATOM 833 N N . VAL A 1 105 ? -5.783 -1.755 12.220 1.00 93.88 105 VAL A N 1
ATOM 834 C CA . VAL A 1 105 ? -5.730 -0.451 11.552 1.00 93.88 105 VAL A CA 1
ATOM 835 C C . VAL A 1 105 ? -4.745 0.486 12.262 1.00 93.88 105 VAL A C 1
ATOM 837 O O . VAL A 1 105 ? -4.804 0.671 13.484 1.00 93.88 105 VAL A O 1
ATOM 840 N N . SER A 1 106 ? -3.851 1.098 11.484 1.00 89.69 106 SER A N 1
ATOM 841 C CA . SER A 1 106 ? -2.952 2.149 11.959 1.00 89.69 106 SER A CA 1
ATOM 842 C C . SER A 1 106 ? -3.744 3.402 12.358 1.00 89.69 106 SER A C 1
ATOM 844 O O . SER A 1 106 ? -4.660 3.813 11.641 1.00 89.69 106 SER A O 1
ATOM 846 N N . PRO A 1 107 ? -3.429 4.043 13.495 1.00 85.75 107 PRO A N 1
ATOM 847 C CA . PRO A 1 107 ? -4.115 5.261 13.892 1.00 85.75 107 PRO A CA 1
ATOM 848 C C . PRO A 1 107 ? -3.703 6.436 12.996 1.00 85.75 107 PRO A C 1
ATOM 850 O O . PRO A 1 107 ? -2.531 6.599 12.654 1.00 85.75 107 PRO A O 1
ATOM 853 N N . ILE A 1 108 ? -4.659 7.308 12.670 1.00 80.88 108 ILE A N 1
ATOM 854 C CA . ILE A 1 108 ? -4.379 8.555 11.951 1.00 80.88 108 ILE A CA 1
ATOM 855 C C . ILE A 1 108 ? -3.713 9.527 12.936 1.00 80.88 108 ILE A C 1
ATOM 857 O O . ILE A 1 108 ? -4.386 10.185 13.727 1.00 80.88 108 ILE A O 1
ATOM 861 N N . GLY A 1 109 ? -2.380 9.596 12.917 1.00 78.88 109 GLY A N 1
ATOM 862 C CA . GLY A 1 109 ? -1.594 10.537 13.720 1.00 78.88 109 GLY A CA 1
ATOM 863 C C . GLY A 1 109 ? -0.457 9.894 14.518 1.00 78.88 109 GLY A C 1
ATOM 864 O O . GLY A 1 109 ? -0.567 8.794 15.055 1.00 78.88 109 GLY A O 1
ATOM 865 N N . ILE A 1 110 ? 0.653 10.627 14.632 1.00 76.94 110 ILE A N 1
ATOM 866 C CA . ILE A 1 110 ? 1.916 10.099 15.162 1.00 76.94 110 ILE A CA 1
ATOM 867 C C . ILE A 1 110 ? 1.881 9.817 16.674 1.00 76.94 110 ILE A C 1
ATOM 869 O O . ILE A 1 110 ? 2.541 8.898 17.148 1.00 76.94 110 ILE A O 1
ATOM 873 N N . SER A 1 111 ? 1.079 10.559 17.445 1.00 78.69 111 SER A N 1
ATOM 874 C CA . SER A 1 111 ? 0.990 10.402 18.904 1.00 78.69 111 SER A CA 1
ATOM 875 C C . SER A 1 111 ? 0.373 9.064 19.315 1.00 78.69 111 SER A C 1
ATOM 877 O O . SER A 1 111 ? 0.854 8.418 20.242 1.00 78.69 111 SER A O 1
ATOM 879 N N . ALA A 1 112 ? -0.658 8.613 18.598 1.00 77.00 112 ALA A N 1
ATOM 880 C CA . ALA A 1 112 ? -1.290 7.318 18.827 1.00 77.00 112 ALA A CA 1
ATOM 881 C C . ALA A 1 112 ? -0.430 6.146 18.318 1.00 77.00 112 ALA A C 1
ATOM 883 O O . ALA A 1 112 ? -0.547 5.032 18.833 1.00 77.00 112 ALA A O 1
ATOM 884 N N . PHE A 1 113 ? 0.458 6.391 17.350 1.00 82.00 113 PHE A N 1
ATOM 885 C CA . PHE A 1 113 ? 1.404 5.394 16.848 1.00 82.00 113 PHE A CA 1
ATOM 886 C C . PHE A 1 113 ? 2.486 5.041 17.884 1.00 82.00 113 PHE A C 1
ATOM 888 O O . PHE A 1 113 ? 2.807 3.871 18.073 1.00 82.00 113 PHE A O 1
ATOM 895 N N . PHE A 1 114 ? 2.985 6.013 18.653 1.00 86.25 114 PHE A N 1
ATOM 896 C CA . PHE A 1 114 ? 3.922 5.769 19.762 1.00 86.25 114 PHE A CA 1
ATOM 897 C C . PHE A 1 114 ? 3.210 5.362 21.063 1.00 86.25 114 PHE A C 1
ATOM 899 O O . PHE A 1 114 ? 3.466 5.898 22.139 1.00 86.25 114 PHE A O 1
ATOM 906 N N . SER A 1 115 ? 2.292 4.402 20.969 1.00 89.31 115 SER A N 1
ATOM 907 C CA . SER A 1 115 ? 1.538 3.876 22.108 1.00 89.31 115 SER A CA 1
ATOM 908 C C . SER A 1 115 ? 1.565 2.348 22.142 1.00 89.31 115 SER A C 1
ATOM 910 O O . SER A 1 115 ? 1.999 1.689 21.195 1.00 89.31 115 SER A O 1
ATOM 912 N N . SER A 1 116 ? 1.033 1.756 23.216 1.00 90.56 116 SER A N 1
ATOM 913 C CA . SER A 1 116 ? 0.840 0.301 23.286 1.00 90.56 116 SER A CA 1
ATOM 914 C C . SER A 1 116 ? -0.061 -0.226 22.163 1.00 90.56 116 SER A C 1
ATOM 916 O O . SER A 1 116 ? 0.068 -1.385 21.774 1.00 90.56 116 SER A O 1
ATOM 918 N N . TYR A 1 117 ? -0.956 0.611 21.624 1.00 90.12 117 TYR A N 1
ATOM 919 C CA . TYR A 1 117 ? -1.766 0.278 20.456 1.00 90.12 117 TYR A CA 1
ATOM 920 C C . TYR A 1 117 ? -0.920 0.226 19.182 1.00 90.12 117 TYR A C 1
ATOM 922 O O . TYR A 1 117 ? -0.977 -0.772 18.472 1.00 90.12 117 TYR A O 1
ATOM 930 N N . GLY A 1 118 ? -0.080 1.233 18.925 1.00 90.12 118 GLY A N 1
ATOM 931 C CA . GLY A 1 118 ? 0.784 1.234 17.741 1.00 90.12 118 GLY A CA 1
ATOM 932 C C . GLY A 1 118 ? 1.801 0.088 17.734 1.00 90.12 118 GLY A C 1
ATOM 933 O O . GLY A 1 118 ? 2.037 -0.511 16.690 1.00 90.12 118 GLY A O 1
ATOM 934 N N . LEU A 1 119 ? 2.300 -0.337 18.901 1.00 91.44 119 LEU A N 1
ATOM 935 C CA . LEU A 1 119 ? 3.100 -1.567 18.997 1.00 91.44 119 LEU A CA 1
ATOM 936 C C . LEU A 1 119 ? 2.320 -2.812 18.548 1.00 91.44 119 LEU A C 1
ATOM 938 O O . LEU A 1 119 ? 2.875 -3.662 17.857 1.00 91.44 119 LEU A O 1
ATOM 942 N N . ARG A 1 120 ? 1.032 -2.927 18.903 1.00 92.44 120 ARG A N 1
ATOM 943 C CA . ARG A 1 120 ? 0.187 -4.036 18.426 1.00 92.44 120 ARG A CA 1
ATOM 944 C C . ARG A 1 120 ? -0.001 -3.987 16.915 1.00 92.44 120 ARG A C 1
ATOM 946 O O . ARG A 1 120 ? 0.045 -5.039 16.287 1.00 92.44 120 ARG A O 1
ATOM 953 N N . VAL A 1 121 ? -0.164 -2.794 16.345 1.00 92.88 121 VAL A N 1
ATOM 954 C CA . VAL A 1 121 ? -0.247 -2.607 14.890 1.00 92.88 121 VAL A CA 1
ATOM 955 C C . VAL A 1 121 ? 1.011 -3.136 14.209 1.00 92.88 121 VAL A C 1
ATOM 957 O O . VAL A 1 121 ? 0.904 -4.068 13.412 1.00 92.88 121 VAL A O 1
ATOM 960 N N . ILE A 1 122 ? 2.190 -2.662 14.626 1.00 93.19 122 ILE A N 1
ATOM 961 C CA . ILE A 1 122 ? 3.487 -3.105 14.088 1.00 93.19 122 ILE A CA 1
ATOM 962 C C . ILE A 1 122 ? 3.636 -4.628 14.183 1.00 93.19 122 ILE A C 1
ATOM 964 O O . ILE A 1 122 ? 4.083 -5.268 13.235 1.00 93.19 122 ILE A O 1
ATOM 968 N N . LEU A 1 123 ? 3.244 -5.235 15.308 1.00 94.69 123 LEU A N 1
ATOM 969 C CA . LEU A 1 123 ? 3.301 -6.689 15.467 1.00 94.69 123 LEU A CA 1
ATOM 970 C C . LEU A 1 123 ? 2.375 -7.413 14.483 1.00 94.69 123 LEU A C 1
ATOM 972 O O . LEU A 1 123 ? 2.787 -8.410 13.891 1.00 94.69 123 LEU A O 1
ATOM 976 N N . THR A 1 124 ? 1.149 -6.926 14.274 1.00 95.19 124 THR A N 1
ATOM 977 C CA . THR A 1 124 ? 0.242 -7.543 13.293 1.00 95.19 124 THR A CA 1
ATOM 978 C C . THR A 1 124 ? 0.724 -7.370 11.858 1.00 95.19 124 THR A C 1
ATOM 980 O O . THR A 1 124 ? 0.666 -8.328 11.091 1.00 95.19 124 THR A O 1
ATOM 983 N N . GLU A 1 125 ? 1.274 -6.210 11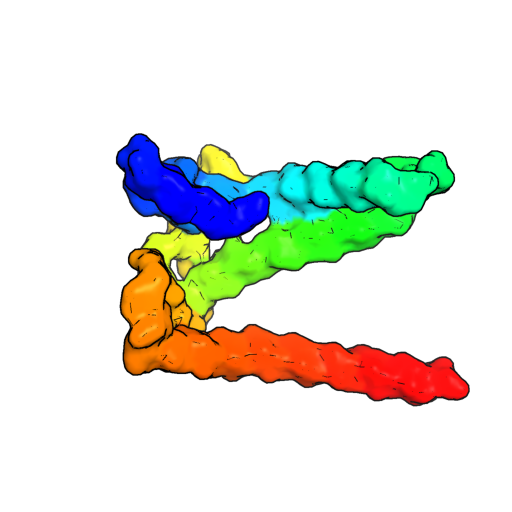.503 1.00 94.94 125 GLU A N 1
ATOM 984 C CA . GLU A 1 125 ? 1.893 -5.978 10.195 1.00 94.94 125 GLU A CA 1
ATOM 985 C C . GLU A 1 125 ? 3.114 -6.887 9.995 1.00 94.94 125 GLU A C 1
ATOM 987 O O . GLU A 1 125 ? 3.278 -7.494 8.937 1.00 94.94 125 GLU A O 1
ATOM 992 N N . LEU A 1 126 ? 3.944 -7.078 11.024 1.00 95.50 126 LEU A N 1
ATOM 993 C CA . LEU A 1 126 ? 5.088 -7.986 10.958 1.00 95.50 126 LEU A CA 1
ATOM 994 C C . LEU A 1 126 ? 4.648 -9.436 10.733 1.00 95.50 126 LEU A C 1
ATOM 996 O O . LEU A 1 126 ? 5.257 -10.132 9.925 1.00 95.50 126 LEU A O 1
ATOM 1000 N N . VAL A 1 127 ? 3.586 -9.889 11.400 1.00 96.69 127 VAL A N 1
ATOM 1001 C CA . VAL A 1 127 ? 3.071 -11.258 11.249 1.00 96.69 127 VAL A CA 1
ATOM 1002 C C . VAL A 1 127 ? 2.426 -11.480 9.881 1.00 96.69 127 VAL A C 1
ATOM 1004 O O . VAL A 1 127 ? 2.704 -12.493 9.242 1.00 96.69 127 VAL A O 1
ATOM 1007 N N . TRP A 1 128 ? 1.586 -10.552 9.420 1.00 94.62 128 TRP A N 1
ATOM 1008 C CA . TRP A 1 128 ? 0.766 -10.751 8.219 1.00 94.62 128 TRP A CA 1
ATOM 1009 C C . TRP A 1 128 ? 1.393 -10.234 6.926 1.00 94.62 128 TRP A C 1
ATOM 1011 O O . TRP A 1 128 ? 0.998 -10.673 5.850 1.00 94.62 128 TRP A O 1
ATOM 1021 N N . ILE A 1 129 ? 2.380 -9.343 7.014 1.00 94.75 129 ILE A N 1
ATOM 1022 C CA . ILE A 1 129 ? 3.075 -8.763 5.859 1.00 94.75 129 ILE A CA 1
ATOM 1023 C C . ILE A 1 129 ? 4.562 -9.117 5.924 1.00 94.75 129 ILE A C 1
ATOM 1025 O O . ILE A 1 129 ? 5.100 -9.722 4.997 1.00 94.75 129 ILE A O 1
ATOM 1029 N N . GLY A 1 130 ? 5.230 -8.792 7.035 1.00 94.94 130 GLY A N 1
ATOM 1030 C CA . GLY A 1 130 ? 6.682 -8.941 7.181 1.00 94.94 130 GLY A CA 1
ATOM 1031 C C . GLY A 1 130 ? 7.179 -10.382 7.018 1.00 94.94 130 GLY A C 1
ATOM 1032 O O . GLY A 1 130 ? 8.044 -10.645 6.181 1.00 94.94 130 GLY A O 1
ATOM 1033 N N . ILE A 1 131 ? 6.618 -11.323 7.784 1.00 95.75 131 ILE A N 1
ATOM 1034 C CA . ILE A 1 131 ? 6.995 -12.743 7.754 1.00 95.75 131 ILE A CA 1
ATOM 1035 C C . ILE A 1 131 ? 6.722 -13.364 6.372 1.00 95.75 131 ILE A C 1
ATOM 1037 O O . ILE A 1 131 ? 7.661 -13.933 5.808 1.00 95.75 131 ILE A O 1
ATOM 1041 N N . PRO A 1 132 ? 5.518 -13.243 5.770 1.00 95.00 132 PRO A N 1
ATOM 1042 C CA . PRO A 1 132 ? 5.270 -13.755 4.422 1.00 95.00 132 PRO A CA 1
ATOM 1043 C C . PRO A 1 132 ? 6.240 -13.202 3.373 1.00 95.00 132 PRO A C 1
ATOM 1045 O O . PRO A 1 132 ? 6.783 -13.972 2.579 1.00 95.00 132 PRO A O 1
ATOM 1048 N N . CYS A 1 133 ? 6.529 -11.896 3.407 1.00 94.06 133 CYS A N 1
ATOM 1049 C CA . CYS A 1 133 ? 7.513 -11.276 2.520 1.00 94.06 133 CYS A CA 1
ATOM 1050 C C . CYS A 1 133 ? 8.922 -11.849 2.732 1.00 94.06 133 CYS A C 1
ATOM 1052 O O . CYS A 1 133 ? 9.599 -12.194 1.764 1.00 94.06 133 CYS A O 1
ATOM 1054 N N . ALA A 1 134 ? 9.363 -12.004 3.983 1.00 95.38 134 ALA A N 1
ATOM 1055 C CA . ALA A 1 134 ? 10.672 -12.570 4.302 1.00 95.38 134 ALA A CA 1
ATOM 1056 C C . ALA A 1 134 ? 10.802 -14.029 3.832 1.00 95.38 134 ALA A C 1
ATOM 1058 O O . ALA A 1 134 ? 11.816 -14.391 3.232 1.00 95.38 134 ALA A O 1
ATOM 1059 N N . ILE A 1 135 ? 9.765 -14.848 4.041 1.00 96.19 135 ILE A N 1
ATOM 1060 C CA . ILE A 1 135 ? 9.712 -16.236 3.560 1.00 96.19 135 ILE A CA 1
ATOM 1061 C C . ILE A 1 135 ? 9.789 -16.267 2.033 1.00 96.19 135 ILE A C 1
ATOM 1063 O O . ILE A 1 135 ? 10.604 -17.003 1.475 1.00 96.19 135 ILE A O 1
ATOM 1067 N N . PHE A 1 136 ? 8.989 -15.448 1.349 1.00 93.69 136 PHE A N 1
ATOM 1068 C CA . PHE A 1 136 ? 8.988 -15.381 -0.110 1.00 93.69 136 PHE A CA 1
ATOM 1069 C C . PHE A 1 136 ? 10.373 -15.019 -0.664 1.00 93.69 136 PHE A C 1
ATOM 1071 O O . PHE A 1 136 ? 10.899 -15.713 -1.537 1.00 93.69 136 PHE A O 1
ATOM 1078 N N . LEU A 1 137 ? 11.016 -13.990 -0.105 1.00 93.94 137 LEU A N 1
ATOM 1079 C CA . LEU A 1 137 ? 12.372 -13.589 -0.487 1.00 93.94 137 LEU A CA 1
ATOM 1080 C C . LEU A 1 137 ? 13.409 -14.687 -0.202 1.00 93.94 137 LEU A C 1
ATOM 1082 O O . LEU A 1 137 ? 14.303 -14.908 -1.022 1.00 93.94 137 LEU A O 1
ATOM 1086 N N . ALA A 1 138 ? 13.288 -15.404 0.919 1.00 94.88 138 ALA A N 1
ATOM 1087 C CA . ALA A 1 138 ? 14.170 -16.520 1.249 1.00 94.88 138 ALA A CA 1
ATOM 1088 C C . ALA A 1 138 ? 14.039 -17.668 0.235 1.00 94.88 138 ALA A C 1
ATOM 1090 O O . ALA A 1 138 ? 15.052 -18.162 -0.260 1.00 94.88 138 ALA A O 1
ATOM 1091 N N . VAL A 1 139 ? 12.812 -18.041 -0.143 1.00 94.88 139 VAL A N 1
ATOM 1092 C CA . VAL A 1 139 ? 12.546 -19.070 -1.163 1.00 94.88 139 VAL A CA 1
ATOM 1093 C C . VAL A 1 139 ? 13.137 -18.670 -2.515 1.00 94.88 139 VAL A C 1
ATOM 1095 O O . VAL A 1 139 ? 13.816 -19.478 -3.153 1.00 94.88 139 VAL A O 1
ATOM 1098 N N . LEU A 1 140 ? 12.942 -17.418 -2.942 1.00 93.31 140 LEU A N 1
ATOM 1099 C CA . LEU A 1 140 ? 13.530 -16.911 -4.185 1.00 93.31 140 LEU A CA 1
ATOM 1100 C C . LEU A 1 140 ? 15.062 -16.958 -4.157 1.00 93.31 140 LEU A C 1
ATOM 1102 O O . LEU A 1 140 ? 15.683 -17.361 -5.144 1.00 93.31 140 LEU A O 1
ATOM 1106 N N . LYS A 1 141 ? 15.675 -16.587 -3.027 1.00 93.19 141 LYS A N 1
ATOM 1107 C CA . LYS A 1 141 ? 17.130 -16.642 -2.845 1.00 93.19 141 LYS A CA 1
ATOM 1108 C C . LYS A 1 141 ? 17.652 -18.078 -2.925 1.00 93.19 141 LYS A C 1
ATOM 1110 O O . LYS A 1 141 ? 18.600 -18.317 -3.664 1.00 93.19 141 LYS A O 1
ATOM 1115 N N . ILE A 1 142 ? 17.015 -19.026 -2.232 1.00 94.00 142 ILE A N 1
ATOM 1116 C CA . ILE A 1 142 ? 17.394 -20.450 -2.258 1.00 94.00 142 ILE A CA 1
ATOM 1117 C C . ILE A 1 142 ? 17.295 -21.004 -3.681 1.00 94.00 142 ILE A C 1
ATOM 1119 O O . ILE A 1 142 ? 18.245 -21.609 -4.172 1.00 94.00 142 ILE A O 1
ATOM 1123 N N . LYS A 1 143 ? 16.183 -20.744 -4.379 1.00 92.62 143 LYS A N 1
ATOM 1124 C CA . LYS A 1 143 ? 15.991 -21.190 -5.765 1.00 92.62 143 LYS A CA 1
ATOM 1125 C C . LYS A 1 143 ? 17.067 -20.635 -6.700 1.00 92.62 143 LYS A C 1
ATOM 1127 O O . LYS A 1 143 ? 17.532 -21.352 -7.577 1.00 92.62 143 LYS A O 1
ATOM 1132 N N . LYS A 1 144 ? 17.472 -19.374 -6.518 1.00 90.06 144 LYS A N 1
ATOM 1133 C CA . LYS A 1 144 ? 18.566 -18.781 -7.295 1.00 90.06 144 LYS A CA 1
ATOM 1134 C C . LYS A 1 144 ? 19.893 -19.490 -7.021 1.00 90.06 144 LYS A C 1
ATOM 1136 O O . LYS A 1 144 ? 20.591 -19.798 -7.975 1.00 90.06 144 LYS A O 1
ATOM 1141 N N . THR A 1 145 ? 20.215 -19.771 -5.758 1.00 88.94 145 THR A N 1
ATOM 1142 C CA . THR A 1 145 ? 21.452 -20.477 -5.386 1.00 88.94 145 THR A CA 1
ATOM 1143 C C . THR A 1 145 ? 21.510 -21.899 -5.944 1.00 88.94 145 THR A C 1
ATOM 1145 O O . THR A 1 145 ? 22.580 -22.327 -6.335 1.00 88.94 145 THR A O 1
ATOM 1148 N N . LEU A 1 146 ? 20.385 -22.621 -6.004 1.00 86.88 146 LEU A N 1
ATOM 1149 C CA . LEU A 1 146 ? 20.334 -24.001 -6.517 1.00 86.88 146 LEU A CA 1
ATOM 1150 C C . LEU A 1 146 ? 20.403 -24.110 -8.050 1.00 86.88 146 LEU A C 1
ATOM 1152 O O . LEU A 1 146 ? 20.664 -25.189 -8.569 1.00 86.88 146 LEU A O 1
ATOM 1156 N N . ASN A 1 147 ? 20.124 -23.021 -8.771 1.00 81.38 147 ASN A N 1
ATOM 1157 C CA . ASN A 1 147 ? 20.178 -22.967 -10.236 1.00 81.38 147 ASN A CA 1
ATOM 1158 C C . ASN A 1 147 ? 21.542 -22.476 -10.770 1.00 81.38 147 ASN A C 1
ATOM 1160 O O . ASN A 1 147 ? 21.670 -22.247 -11.975 1.00 81.38 147 ASN A O 1
ATOM 1164 N N . HIS A 1 148 ? 22.518 -22.273 -9.884 1.00 57.69 148 HIS A N 1
ATOM 1165 C CA . HIS A 1 148 ? 23.915 -21.958 -10.182 1.00 57.69 148 HIS A CA 1
ATOM 1166 C C . HIS A 1 148 ? 24.802 -23.100 -9.692 1.00 57.69 148 HIS A C 1
ATOM 1168 O O . HIS A 1 148 ? 25.815 -23.357 -10.376 1.00 57.69 148 HIS A O 1
#

InterPro domains:
  IPR007404 YdjM inner membrane [PF04307] (1-138)

Radius of gyration: 17.97 Å; chains: 1; bounding box: 42×45×49 Å